Protein AF-A0A367JMB7-F1 (afdb_monomer_lite)

pLDDT: mean 71.64, std 16.87, range [38.5, 93.25]

Radius of gyration: 17.55 Å; chains: 1; bounding box: 50×28×62 Å

Foldseek 3Di:
DDDPPPPPDPDFAPPPPVLVVCQDQVNQCVVCVVPPFRKHWDDPCPQPRGQANIKIDGPDLLDPDAIDTDTDDPDDDPVPVVSVVVVSVSSCCVRPVVNVVVVDDDPDD

Secondary structure (DSSP, 8-state):
-------S---TT--HHHHHHHTSHHHHHHHTTTSSSPEEEE-GGGTTTTS-SEEEEESSTT--SPPEEE---SS--TTTHHHHHHHHHHHHIIIIIHHHHHTS-----

Structure (mmCIF, N/CA/C/O backbone):
data_AF-A0A367JMB7-F1
#
_entry.id   AF-A0A367JMB7-F1
#
loop_
_atom_site.group_PDB
_atom_site.id
_atom_site.type_symbol
_atom_site.label_atom_id
_atom_site.label_alt_id
_atom_site.label_comp_id
_atom_site.label_asym_id
_atom_site.label_entity_id
_atom_site.label_seq_id
_atom_site.pdbx_PDB_ins_code
_atom_site.Cartn_x
_atom_site.Cartn_y
_atom_site.Cartn_z
_atom_site.occupancy
_atom_site.B_iso_or_equiv
_atom_site.auth_seq_id
_atom_site.auth_comp_id
_atom_site.auth_asym_id
_atom_site.auth_atom_id
_atom_site.pdbx_PDB_model_num
ATOM 1 N N . MET A 1 1 ? -20.269 -11.838 34.333 1.00 38.50 1 MET A N 1
ATOM 2 C CA . MET A 1 1 ? -20.334 -10.725 33.369 1.00 38.50 1 MET A CA 1
ATOM 3 C C . MET A 1 1 ? -18.888 -10.406 33.062 1.00 38.50 1 MET A C 1
ATOM 5 O O . MET A 1 1 ? -18.171 -10.078 33.994 1.00 38.50 1 MET A O 1
ATOM 9 N N . VAL A 1 2 ? -18.411 -10.755 31.868 1.00 38.84 2 VAL A N 1
ATOM 10 C CA . VAL A 1 2 ? -17.001 -10.552 31.510 1.00 38.84 2 VAL A CA 1
ATOM 11 C C . VAL A 1 2 ? -16.950 -9.207 30.814 1.00 38.84 2 VAL A C 1
ATOM 13 O O . VAL A 1 2 ? -17.476 -9.072 29.710 1.00 38.84 2 VAL A O 1
ATOM 16 N N . ASP A 1 3 ? -16.415 -8.214 31.511 1.00 43.72 3 ASP A N 1
ATOM 17 C CA . ASP A 1 3 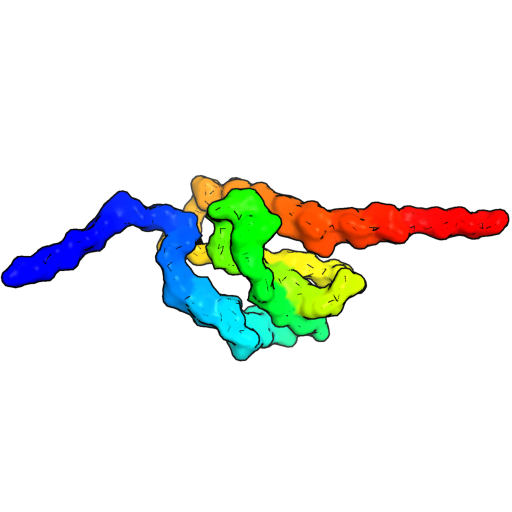? -16.199 -6.886 30.962 1.00 43.72 3 ASP A CA 1
ATOM 18 C C . ASP A 1 3 ? -15.158 -7.001 29.846 1.00 43.72 3 ASP A C 1
ATOM 20 O O . ASP A 1 3 ? -13.997 -7.339 30.084 1.00 43.72 3 ASP A O 1
ATOM 24 N N . TYR A 1 4 ? -15.585 -6.759 28.606 1.00 49.56 4 TYR A N 1
ATOM 25 C CA . TYR A 1 4 ? -14.678 -6.531 27.488 1.00 49.56 4 TYR A CA 1
ATOM 26 C C . TYR A 1 4 ? -14.037 -5.157 27.690 1.00 49.56 4 TYR A C 1
ATOM 28 O O . TYR A 1 4 ? -14.474 -4.160 27.119 1.00 49.56 4 TYR A O 1
ATOM 36 N N . LEU A 1 5 ? -13.018 -5.102 28.547 1.00 45.47 5 LEU A N 1
ATOM 37 C CA . LEU A 1 5 ? -12.084 -3.985 28.609 1.00 45.47 5 LEU A CA 1
ATOM 38 C C . LEU A 1 5 ? -11.382 -3.896 27.248 1.00 45.47 5 LEU A C 1
ATOM 40 O O . LEU A 1 5 ? -10.414 -4.605 26.975 1.00 45.47 5 LEU A O 1
ATOM 44 N N . LEU A 1 6 ? -11.926 -3.052 26.370 1.00 44.84 6 LEU A N 1
ATOM 45 C CA . LEU A 1 6 ? -11.244 -2.572 25.176 1.00 44.84 6 LEU A CA 1
ATOM 46 C C . LEU A 1 6 ? -9.964 -1.874 25.646 1.00 44.84 6 LEU A C 1
ATOM 48 O O . LEU A 1 6 ? -10.011 -0.829 26.286 1.00 44.84 6 LEU A O 1
ATOM 52 N N . SER A 1 7 ? -8.833 -2.524 25.386 1.00 43.91 7 SER A N 1
ATOM 53 C CA . SER A 1 7 ? -7.489 -2.029 25.668 1.00 43.91 7 SER A CA 1
ATOM 54 C C . SER A 1 7 ? -7.312 -0.619 25.095 1.00 43.91 7 SER A C 1
ATOM 56 O O . SER A 1 7 ? -7.398 -0.445 23.881 1.00 43.91 7 SER A O 1
ATOM 58 N N . GLU A 1 8 ? -7.021 0.358 25.959 1.00 51.28 8 GLU A N 1
ATOM 59 C CA . GLU A 1 8 ? -6.767 1.782 25.660 1.00 51.28 8 GLU A CA 1
ATOM 60 C C . GLU A 1 8 ? -5.465 2.032 24.873 1.00 51.28 8 GLU A C 1
ATOM 62 O O . GLU A 1 8 ? -4.665 2.898 25.219 1.00 51.28 8 GLU A O 1
ATOM 67 N N . VAL A 1 9 ? -5.209 1.293 23.795 1.00 46.38 9 VAL A N 1
ATOM 68 C CA . VAL A 1 9 ? -4.116 1.647 22.886 1.00 46.38 9 VAL A CA 1
ATOM 69 C C . VAL A 1 9 ? -4.515 1.336 21.446 1.00 46.38 9 VAL A C 1
ATOM 71 O O . VAL A 1 9 ? -4.149 0.308 20.875 1.00 46.38 9 VAL A O 1
ATOM 74 N N . PHE A 1 10 ? -5.272 2.251 20.842 1.00 45.16 10 PHE A N 1
ATOM 75 C CA . PHE A 1 10 ? -5.358 2.358 19.387 1.00 45.16 10 PHE A CA 1
ATOM 76 C C . PHE A 1 10 ? -4.002 2.867 18.882 1.00 45.16 10 PHE A C 1
ATOM 78 O O . PHE A 1 10 ? -3.765 4.065 18.756 1.00 45.16 10 PHE A O 1
ATOM 85 N N . VAL A 1 11 ? -3.062 1.946 18.669 1.00 49.34 11 VAL A N 1
ATOM 86 C CA . VAL A 1 11 ? -1.843 2.248 17.915 1.00 49.34 11 VAL A CA 1
ATOM 87 C C . VAL A 1 11 ? -2.239 2.259 16.433 1.00 49.34 11 VAL A C 1
ATOM 89 O O . VAL A 1 11 ? -2.781 1.247 15.969 1.00 49.34 11 VAL A O 1
ATOM 92 N N . PRO A 1 12 ? -1.981 3.345 15.678 1.00 50.44 12 PRO A N 1
ATOM 93 C CA . PRO A 1 12 ? -1.984 3.314 14.214 1.00 50.44 12 PRO A CA 1
ATOM 94 C C . PRO A 1 12 ? -1.247 2.057 13.741 1.00 50.44 12 PRO A C 1
ATOM 96 O O . PRO A 1 12 ? -0.099 1.861 14.138 1.00 50.44 12 PRO A O 1
ATOM 99 N N . GLY A 1 13 ? -1.890 1.153 12.996 1.00 56.25 13 GLY A N 1
ATOM 100 C CA . GLY A 1 13 ? -1.252 -0.128 12.667 1.00 56.25 13 GLY A CA 1
ATOM 101 C C . GLY A 1 13 ? -1.954 -1.405 13.127 1.00 56.25 13 GLY A C 1
ATOM 102 O O . GLY A 1 13 ? -1.553 -2.480 12.676 1.00 56.25 13 GLY A O 1
ATOM 103 N N . ASN A 1 14 ? -2.942 -1.350 14.024 1.00 64.81 14 ASN A N 1
ATOM 104 C CA . ASN A 1 14 ? -3.438 -2.566 14.693 1.00 64.81 14 ASN A CA 1
ATOM 105 C C . ASN A 1 14 ? -4.760 -3.133 14.146 1.00 64.81 14 ASN A C 1
ATOM 107 O O . ASN A 1 14 ? -5.193 -4.201 14.582 1.00 64.81 14 ASN A O 1
ATOM 111 N N . ASP A 1 15 ? -5.399 -2.463 13.183 1.00 72.62 15 ASP A N 1
ATOM 112 C CA . ASP A 1 15 ? -6.607 -2.991 12.542 1.00 72.62 15 ASP A CA 1
ATOM 113 C C . ASP A 1 15 ? -6.257 -4.108 11.547 1.00 72.62 15 ASP A C 1
ATOM 115 O O . ASP A 1 15 ? -5.928 -3.882 10.380 1.00 72.62 15 ASP A O 1
ATOM 119 N N . LEU A 1 16 ? -6.336 -5.348 12.026 1.00 79.00 16 LEU A N 1
ATOM 120 C CA . LEU A 1 16 ? -6.060 -6.539 11.226 1.00 79.00 16 LEU A CA 1
ATOM 121 C C . LEU A 1 16 ? -7.154 -6.833 10.192 1.00 79.00 16 LEU A C 1
ATOM 123 O O . LEU A 1 16 ? -6.858 -7.440 9.160 1.00 79.00 16 LEU A O 1
ATOM 127 N N . ILE A 1 17 ? -8.401 -6.421 10.443 1.00 84.44 17 ILE A N 1
ATOM 128 C CA . ILE A 1 17 ? -9.528 -6.712 9.546 1.00 84.44 17 ILE A CA 1
ATOM 129 C C . ILE A 1 17 ? -9.398 -5.862 8.292 1.00 84.44 17 ILE A C 1
ATOM 131 O O . ILE A 1 17 ? -9.400 -6.395 7.181 1.00 84.44 17 ILE A O 1
ATOM 135 N N . SER A 1 18 ? -9.227 -4.553 8.463 1.00 84.31 18 SER A N 1
ATOM 136 C CA . SER A 1 18 ? -9.067 -3.643 7.331 1.00 84.31 18 SER A CA 1
ATOM 137 C C . SER A 1 18 ? -7.823 -3.989 6.517 1.00 84.31 18 SER A C 1
ATOM 139 O O . SER A 1 18 ? -7.888 -4.006 5.290 1.00 84.31 18 SER A O 1
ATOM 141 N N . LYS A 1 19 ? -6.720 -4.391 7.165 1.00 83.81 19 LYS A N 1
ATOM 142 C CA . LYS A 1 19 ? -5.532 -4.904 6.460 1.00 83.81 19 LYS A CA 1
ATOM 143 C C . LYS A 1 19 ? -5.839 -6.134 5.621 1.00 83.81 19 LYS A C 1
ATOM 145 O O . LYS A 1 19 ? -5.476 -6.162 4.449 1.00 83.81 19 LYS A O 1
ATOM 150 N N . ALA A 1 20 ? -6.534 -7.123 6.182 1.00 85.94 20 ALA A N 1
ATOM 151 C CA . ALA A 1 20 ? -6.899 -8.329 5.446 1.00 85.94 20 ALA A CA 1
ATOM 152 C C . ALA A 1 20 ? -7.738 -7.994 4.202 1.00 85.94 20 ALA A C 1
ATOM 154 O O . ALA A 1 20 ? -7.423 -8.458 3.105 1.00 85.94 20 ALA A O 1
ATOM 155 N N . VAL A 1 21 ? -8.742 -7.123 4.351 1.00 90.75 21 VAL A N 1
ATOM 156 C CA . VAL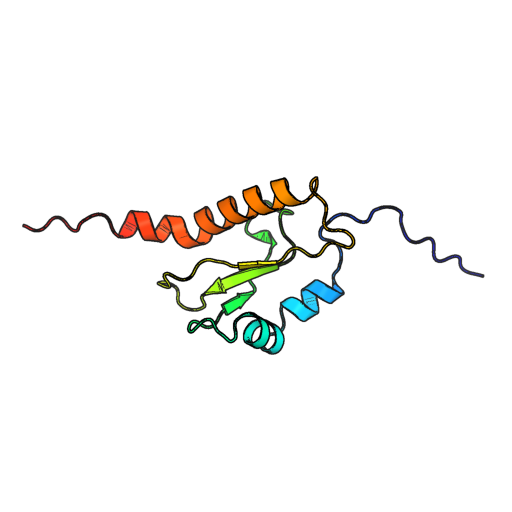 A 1 21 ? -9.585 -6.650 3.239 1.00 90.75 21 VAL A CA 1
ATOM 157 C C . VAL A 1 21 ? -8.754 -5.918 2.185 1.00 90.75 21 VAL A C 1
ATOM 159 O O . VAL A 1 21 ? -8.879 -6.199 0.996 1.00 90.75 21 VAL A O 1
ATOM 162 N N . LEU A 1 22 ? -7.872 -5.013 2.602 1.00 91.12 22 LEU A N 1
ATOM 163 C CA . LEU A 1 22 ? -7.037 -4.216 1.701 1.00 91.12 22 LEU A CA 1
ATOM 164 C C . LEU A 1 22 ? -5.927 -5.028 1.020 1.00 91.12 22 LEU A C 1
ATOM 166 O O . LEU A 1 22 ? -5.343 -4.551 0.051 1.00 91.12 22 LEU A O 1
ATOM 170 N N . THR A 1 23 ? -5.633 -6.245 1.473 1.00 90.38 23 THR A N 1
ATOM 171 C CA . THR A 1 23 ? -4.718 -7.164 0.774 1.00 90.38 23 THR A CA 1
ATOM 172 C C . THR A 1 23 ? -5.417 -8.099 -0.218 1.00 90.38 23 THR A C 1
ATOM 174 O O . THR A 1 23 ? -4.738 -8.835 -0.931 1.00 90.38 23 THR A O 1
ATOM 177 N N . ASP A 1 24 ? -6.751 -8.073 -0.301 1.00 91.25 24 ASP A N 1
ATOM 178 C CA . ASP A 1 24 ? -7.517 -8.868 -1.266 1.00 91.25 24 ASP A CA 1
ATOM 179 C C . ASP A 1 24 ? -7.391 -8.286 -2.683 1.00 91.25 24 ASP A C 1
ATOM 181 O O . ASP A 1 24 ? -7.707 -7.118 -2.922 1.00 91.25 24 ASP A O 1
ATOM 185 N N . ASP A 1 25 ? -6.994 -9.115 -3.651 1.00 90.88 25 ASP A N 1
ATOM 186 C CA . ASP A 1 25 ? -6.797 -8.704 -5.048 1.00 90.88 25 ASP A CA 1
ATOM 187 C C . ASP A 1 25 ? -8.032 -8.029 -5.668 1.00 90.88 25 ASP A C 1
ATOM 189 O O . ASP A 1 25 ? -7.898 -7.131 -6.500 1.00 90.88 25 ASP A O 1
ATOM 193 N N . ARG A 1 26 ? -9.251 -8.419 -5.276 1.00 92.25 26 ARG A N 1
ATOM 194 C CA . ARG A 1 26 ? -10.488 -7.802 -5.786 1.00 92.25 26 ARG A CA 1
ATOM 195 C C . ARG A 1 26 ? -10.611 -6.366 -5.297 1.00 92.25 26 ARG A C 1
ATO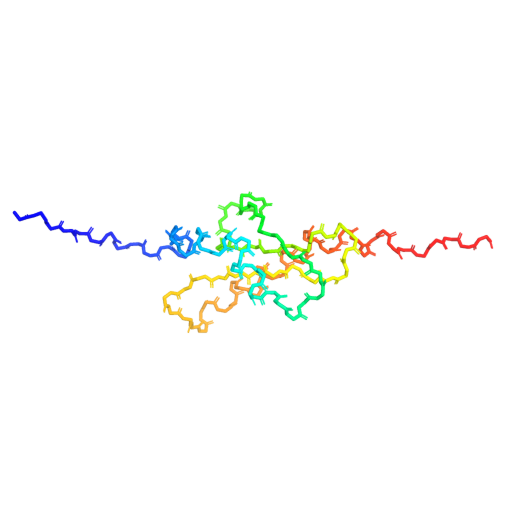M 197 O O . ARG A 1 26 ? -10.999 -5.497 -6.072 1.00 92.25 26 ARG A O 1
ATOM 204 N N . ILE A 1 27 ? -10.264 -6.121 -4.036 1.00 93.25 27 ILE A N 1
ATOM 205 C CA . ILE A 1 27 ? -10.274 -4.786 -3.435 1.00 93.25 27 ILE A CA 1
ATOM 206 C C . ILE A 1 27 ? -9.163 -3.931 -4.040 1.00 93.25 27 ILE A C 1
ATOM 208 O O . ILE A 1 27 ? -9.433 -2.807 -4.460 1.00 93.25 27 ILE A O 1
ATOM 212 N N . ILE A 1 28 ? -7.959 -4.485 -4.201 1.00 91.94 28 ILE A N 1
ATOM 213 C CA . ILE A 1 28 ? -6.842 -3.806 -4.872 1.00 91.94 28 ILE A CA 1
ATOM 214 C C . ILE A 1 28 ? -7.247 -3.384 -6.288 1.00 91.94 28 ILE A C 1
ATOM 216 O O . ILE A 1 28 ? -7.058 -2.228 -6.661 1.00 91.94 28 ILE A O 1
ATOM 220 N N . ASN A 1 29 ? -7.865 -4.282 -7.060 1.00 89.88 29 ASN A N 1
ATOM 221 C CA . ASN A 1 29 ? -8.331 -3.985 -8.415 1.00 89.88 29 ASN A CA 1
ATOM 222 C C . ASN A 1 29 ? -9.447 -2.932 -8.444 1.00 89.88 29 ASN A C 1
ATOM 224 O O . ASN A 1 29 ? -9.541 -2.186 -9.413 1.00 89.88 29 ASN A O 1
ATOM 228 N N . ILE A 1 30 ? -10.294 -2.856 -7.412 1.00 91.19 30 ILE A N 1
ATOM 229 C CA . ILE A 1 30 ? -11.311 -1.800 -7.291 1.00 91.19 30 ILE A CA 1
ATOM 230 C C . ILE A 1 30 ? -10.644 -0.450 -7.011 1.00 91.19 30 ILE A C 1
ATOM 232 O O . ILE A 1 30 ? -10.939 0.522 -7.705 1.00 91.19 30 ILE A O 1
ATOM 236 N N . ILE A 1 31 ? -9.729 -0.394 -6.038 1.00 89.88 31 ILE A N 1
ATOM 237 C CA . ILE A 1 31 ? -9.000 0.828 -5.662 1.00 89.88 31 ILE A CA 1
ATOM 238 C C . ILE A 1 31 ? -8.162 1.335 -6.841 1.00 89.88 31 ILE A C 1
ATOM 240 O O . ILE A 1 31 ? -8.175 2.520 -7.164 1.00 89.88 31 ILE A O 1
ATOM 244 N N . CYS A 1 32 ? -7.482 0.423 -7.532 1.00 89.12 32 CYS A N 1
ATOM 245 C CA . CYS A 1 32 ? -6.566 0.733 -8.625 1.00 89.12 32 CYS A CA 1
ATOM 246 C C . CYS A 1 32 ? -7.236 0.659 -10.002 1.00 89.12 32 CYS A C 1
ATOM 248 O O . CYS A 1 32 ? -6.538 0.663 -11.006 1.00 89.12 32 CYS A O 1
ATOM 250 N N . LYS A 1 33 ? -8.572 0.601 -10.086 1.00 85.56 33 LYS A N 1
ATOM 251 C CA . LYS A 1 33 ? -9.302 0.314 -11.336 1.00 85.56 33 LYS A CA 1
ATOM 252 C C . LYS A 1 33 ? -8.943 1.242 -12.500 1.00 85.56 33 LYS A C 1
ATOM 254 O O . LYS A 1 33 ? -8.974 0.826 -13.654 1.00 85.56 33 LYS A O 1
ATOM 259 N N . ASN A 1 34 ? -8.658 2.507 -12.198 1.00 82.00 34 ASN A N 1
ATOM 260 C CA . ASN A 1 34 ? -8.316 3.517 -13.202 1.00 82.00 34 ASN A CA 1
ATOM 261 C C . ASN A 1 34 ? -6.814 3.567 -13.518 1.00 82.00 34 ASN A C 1
ATOM 263 O O . ASN A 1 34 ? -6.400 4.295 -14.418 1.00 82.00 34 ASN A O 1
ATOM 267 N N . LEU A 1 35 ? -6.001 2.820 -12.776 1.00 78.06 35 LEU A N 1
ATOM 268 C CA . LEU A 1 35 ? -4.572 2.697 -13.006 1.00 78.06 35 LEU A CA 1
ATOM 269 C C . LEU A 1 35 ? -4.371 1.519 -13.962 1.00 78.06 35 LEU A C 1
ATOM 271 O O . LEU A 1 35 ? -4.858 0.419 -13.722 1.00 78.06 35 LEU A O 1
ATOM 275 N N . GLN A 1 36 ? -3.710 1.765 -15.093 1.00 66.81 36 GLN A N 1
ATOM 276 C CA . GLN A 1 36 ? -3.569 0.759 -16.155 1.00 66.81 36 GLN A CA 1
ATOM 277 C C . GLN A 1 36 ? -2.618 -0.383 -15.770 1.00 66.81 36 GLN A C 1
ATOM 279 O O . GLN A 1 36 ? -2.640 -1.438 -16.401 1.00 66.81 36 GLN A O 1
ATOM 284 N N . ASP A 1 37 ? -1.783 -0.173 -14.751 1.00 65.25 37 ASP A N 1
ATOM 285 C CA . ASP A 1 37 ? -0.914 -1.203 -14.201 1.00 65.25 37 ASP A CA 1
ATOM 286 C C . ASP A 1 37 ? -1.598 -1.901 -13.024 1.00 65.25 37 ASP A C 1
ATOM 288 O O . ASP A 1 37 ? -2.228 -1.273 -12.171 1.00 65.25 37 ASP A O 1
ATOM 292 N N . HIS A 1 38 ? -1.465 -3.222 -12.975 1.00 82.38 38 HIS A N 1
ATOM 293 C CA . HIS A 1 38 ? -2.010 -3.994 -11.872 1.00 82.38 38 HIS A CA 1
ATOM 294 C C . HIS A 1 38 ? -1.135 -3.763 -10.648 1.00 82.38 38 HIS A C 1
ATOM 296 O O . HIS A 1 38 ? 0.085 -3.855 -10.727 1.00 82.38 38 HIS A O 1
ATOM 302 N N . TYR A 1 39 ? -1.751 -3.530 -9.498 1.00 90.94 39 TYR A N 1
ATOM 303 C CA . TYR A 1 39 ? -1.039 -3.375 -8.236 1.00 90.94 39 TYR A CA 1
ATOM 304 C C . TYR A 1 39 ? -1.061 -4.670 -7.426 1.00 90.94 39 TYR A C 1
ATOM 306 O O . TYR A 1 39 ? -1.914 -5.536 -7.620 1.00 90.94 39 TYR A O 1
ATOM 314 N N . MET A 1 40 ? -0.100 -4.817 -6.520 1.00 90.06 40 MET A N 1
ATOM 315 C CA . MET A 1 40 ? -0.096 -5.864 -5.500 1.00 90.06 40 MET A CA 1
ATOM 316 C C . MET A 1 40 ? 0.257 -5.278 -4.139 1.00 90.06 40 MET A C 1
ATOM 318 O O . MET A 1 40 ? 1.103 -4.382 -4.047 1.00 90.06 40 MET A O 1
ATOM 322 N N . ALA A 1 41 ? -0.341 -5.825 -3.083 1.00 89.38 41 ALA A N 1
ATOM 323 C CA . ALA A 1 41 ? 0.074 -5.527 -1.724 1.00 89.38 41 ALA A CA 1
ATOM 324 C C . ALA A 1 41 ? 1.466 -6.103 -1.441 1.00 89.38 41 ALA A C 1
ATOM 326 O O . ALA A 1 41 ? 1.809 -7.203 -1.881 1.00 89.38 41 ALA A O 1
ATOM 327 N N . VAL A 1 42 ? 2.277 -5.350 -0.703 1.00 85.19 42 VAL A N 1
ATOM 328 C CA . VAL A 1 42 ? 3.597 -5.790 -0.243 1.00 85.19 42 VAL A CA 1
ATOM 329 C C . VAL A 1 42 ? 3.624 -5.958 1.272 1.00 85.19 42 VAL A C 1
ATOM 331 O O . VAL A 1 42 ? 3.033 -5.148 1.986 1.00 85.19 42 VAL A O 1
ATOM 334 N N . PRO A 1 43 ? 4.351 -6.971 1.785 1.00 72.69 43 PRO A N 1
ATOM 335 C CA . PRO A 1 43 ? 4.534 -7.146 3.217 1.00 72.69 43 PRO A CA 1
ATOM 336 C C . PRO A 1 43 ? 5.142 -5.901 3.874 1.00 72.69 43 PRO A C 1
ATOM 338 O O . PRO A 1 43 ? 6.200 -5.395 3.472 1.00 72.69 43 PRO A O 1
ATOM 341 N N . ASN A 1 44 ? 4.466 -5.441 4.923 1.00 63.50 44 ASN A N 1
ATOM 342 C CA . ASN A 1 44 ? 4.758 -4.211 5.654 1.00 63.50 44 ASN A CA 1
ATOM 343 C C . ASN A 1 44 ? 6.081 -4.257 6.453 1.00 63.50 44 ASN A C 1
ATOM 345 O O . ASN A 1 44 ? 6.673 -3.234 6.780 1.00 63.50 44 ASN A O 1
ATOM 349 N N . GLU A 1 45 ? 6.627 -5.453 6.691 1.00 57.38 45 GLU A N 1
ATOM 350 C CA . GLU A 1 45 ? 7.895 -5.661 7.414 1.00 57.38 45 GLU A CA 1
ATOM 351 C C . GLU A 1 45 ? 9.113 -5.027 6.723 1.00 57.38 45 GLU A C 1
ATOM 353 O O . GLU A 1 45 ? 10.186 -4.880 7.309 1.00 57.38 45 GLU A O 1
ATOM 358 N N . SER A 1 46 ? 8.959 -4.646 5.459 1.00 50.78 46 SER A N 1
ATOM 359 C CA . SER A 1 46 ? 10.070 -4.316 4.581 1.00 50.78 46 SER A CA 1
ATOM 360 C C . SER A 1 46 ? 10.498 -2.836 4.625 1.00 50.78 46 SER A C 1
ATOM 362 O O . SER A 1 46 ? 11.478 -2.475 3.972 1.00 50.78 46 SER A O 1
ATOM 364 N N . LEU A 1 47 ? 9.799 -1.963 5.356 1.00 52.72 47 LEU A N 1
ATOM 365 C CA . LEU A 1 47 ? 10.129 -0.538 5.532 1.00 52.72 47 LEU A CA 1
ATOM 366 C C . LEU A 1 47 ? 10.097 -0.196 7.029 1.00 52.72 47 LEU A C 1
ATOM 368 O O . LEU A 1 47 ? 9.073 0.208 7.564 1.00 52.72 47 LEU A O 1
ATOM 372 N N . ASN A 1 48 ? 11.222 -0.402 7.720 1.00 52.75 48 ASN A N 1
ATOM 373 C CA . ASN A 1 48 ? 11.424 0.019 9.114 1.00 52.75 48 ASN A CA 1
ATOM 374 C C . ASN A 1 48 ? 10.247 -0.292 10.067 1.00 52.75 48 ASN A C 1
ATOM 376 O O . ASN A 1 48 ? 9.792 0.567 10.815 1.00 52.75 48 ASN A O 1
ATOM 380 N N . LYS A 1 49 ? 9.795 -1.553 10.052 1.00 46.72 49 LYS A N 1
ATOM 381 C CA . LYS A 1 49 ? 9.058 -2.257 11.120 1.00 46.72 49 LYS A CA 1
ATOM 382 C C . LYS A 1 49 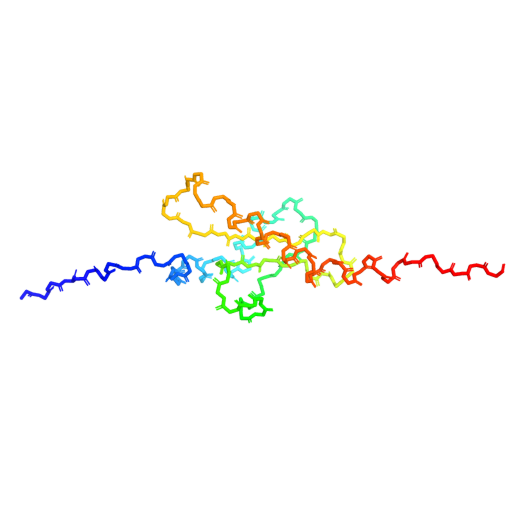? 7.764 -1.665 11.705 1.00 46.72 49 LYS A C 1
ATOM 384 O O . LYS A 1 49 ? 7.243 -2.305 12.609 1.00 46.72 49 LYS A O 1
ATOM 389 N N . SER A 1 50 ? 7.207 -0.542 11.253 1.00 52.91 50 SER A N 1
ATOM 390 C CA . SER A 1 50 ? 5.914 -0.083 11.808 1.00 52.91 50 SER A CA 1
ATOM 391 C C . SER A 1 50 ? 5.225 1.067 11.069 1.00 52.91 50 SER A C 1
ATOM 393 O O . SER A 1 50 ? 4.257 1.607 11.593 1.00 52.91 50 SER A O 1
ATOM 395 N N . ALA A 1 51 ? 5.739 1.535 9.931 1.00 58.78 51 ALA A N 1
ATOM 396 C CA . ALA A 1 51 ? 5.369 2.875 9.484 1.00 58.78 51 ALA A CA 1
ATOM 397 C C . ALA A 1 51 ? 3.993 2.972 8.806 1.00 58.78 51 ALA A C 1
ATOM 399 O O . ALA A 1 51 ? 3.405 4.036 8.895 1.00 58.78 51 ALA A O 1
ATOM 400 N N . PHE A 1 52 ? 3.484 1.909 8.169 1.00 71.00 52 PHE A N 1
ATOM 401 C CA . PHE A 1 52 ? 2.254 1.999 7.368 1.00 71.00 52 PHE A CA 1
ATOM 402 C C . PHE A 1 52 ? 1.248 0.907 7.691 1.00 71.00 52 PHE A C 1
ATOM 404 O O . PHE A 1 52 ? 1.618 -0.125 8.247 1.00 71.00 52 PHE A O 1
ATOM 411 N N . ASP A 1 53 ? -0.005 1.064 7.279 1.00 78.19 53 ASP A N 1
ATOM 412 C CA . ASP A 1 53 ? -0.964 -0.038 7.317 1.00 78.19 53 ASP A CA 1
ATOM 413 C C . ASP A 1 53 ? -0.824 -0.990 6.130 1.00 78.19 53 ASP A C 1
ATOM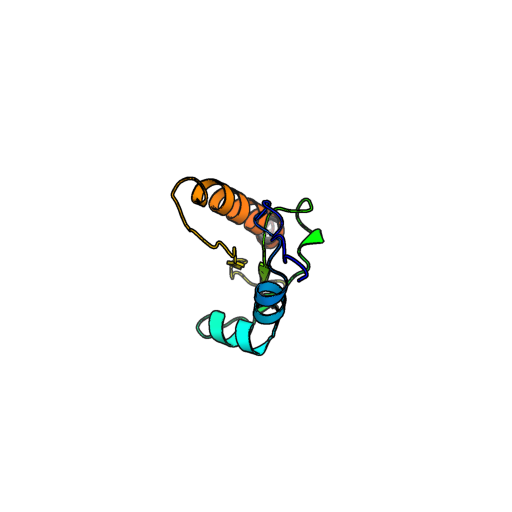 415 O O . ASP A 1 53 ? -0.627 -2.196 6.334 1.00 78.19 53 ASP A O 1
ATOM 419 N N . VAL A 1 54 ? -0.901 -0.461 4.905 1.00 85.69 54 VAL A N 1
ATOM 420 C CA . VAL A 1 54 ? -0.796 -1.232 3.661 1.00 85.69 54 VAL A CA 1
ATOM 421 C C . VAL A 1 54 ? -0.051 -0.425 2.599 1.00 85.69 54 VAL A C 1
ATOM 423 O O . VAL A 1 54 ? -0.280 0.767 2.417 1.00 85.69 54 VAL A O 1
ATOM 426 N N . VAL A 1 55 ? 0.826 -1.090 1.847 1.00 87.69 55 VAL A N 1
ATOM 427 C CA . VAL A 1 55 ? 1.497 -0.494 0.686 1.00 87.69 55 VAL A CA 1
ATOM 428 C C . VAL A 1 55 ? 1.209 -1.341 -0.540 1.00 87.69 55 VAL A C 1
ATOM 430 O O . VAL A 1 55 ? 1.385 -2.563 -0.520 1.00 87.69 55 VAL A O 1
ATOM 433 N N . TYR A 1 56 ? 0.801 -0.687 -1.619 1.00 90.00 56 TYR A N 1
ATOM 434 C CA . TYR A 1 56 ? 0.714 -1.286 -2.937 1.00 90.00 56 TYR A CA 1
ATOM 435 C C . TYR A 1 56 ? 1.892 -0.850 -3.790 1.00 90.00 56 TYR A C 1
ATOM 437 O O . TYR A 1 56 ? 2.280 0.319 -3.810 1.00 90.00 56 TYR A O 1
ATOM 445 N N . ARG A 1 57 ? 2.427 -1.796 -4.554 1.00 87.12 57 ARG A N 1
ATOM 446 C CA . ARG A 1 57 ? 3.379 -1.508 -5.624 1.00 87.12 57 ARG A CA 1
ATOM 447 C C . ARG A 1 57 ? 2.821 -1.972 -6.966 1.00 87.12 57 ARG A C 1
ATOM 449 O O . ARG A 1 57 ? 2.071 -2.956 -6.983 1.00 87.12 57 ARG A O 1
ATOM 456 N N . PRO A 1 58 ? 3.224 -1.338 -8.074 1.00 87.56 58 PRO A N 1
ATOM 457 C CA . PRO A 1 58 ? 2.946 -1.877 -9.395 1.00 87.56 58 PRO A CA 1
ATOM 458 C C . PRO A 1 58 ? 3.495 -3.304 -9.531 1.00 87.56 58 PRO A C 1
ATOM 460 O O . PRO A 1 58 ? 4.564 -3.634 -8.998 1.00 87.56 58 PRO A O 1
ATOM 463 N N . LYS A 1 59 ? 2.756 -4.176 -10.223 1.00 84.00 59 LYS A N 1
ATOM 464 C CA . LYS A 1 59 ? 3.183 -5.556 -10.490 1.00 84.00 59 LYS A CA 1
ATOM 465 C C . LYS A 1 59 ? 4.341 -5.584 -11.478 1.00 84.00 59 LYS A C 1
ATOM 467 O O . LYS A 1 59 ? 5.217 -6.442 -11.356 1.00 84.00 59 LYS A O 1
ATOM 472 N N . MET A 1 60 ? 4.363 -4.652 -12.428 1.00 80.31 60 MET A N 1
ATOM 473 C CA . MET A 1 60 ? 5.465 -4.528 -13.370 1.00 80.31 60 MET A CA 1
ATOM 474 C C . MET A 1 60 ? 6.691 -3.928 -12.679 1.00 80.31 60 MET A C 1
ATOM 476 O O . MET A 1 60 ? 6.653 -2.834 -12.127 1.00 80.31 60 MET A O 1
ATOM 480 N N . ALA A 1 61 ? 7.807 -4.656 -12.730 1.00 65.31 61 ALA A N 1
ATOM 481 C CA . ALA A 1 61 ? 9.043 -4.244 -12.072 1.00 65.31 61 ALA A CA 1
ATOM 482 C C . ALA A 1 61 ? 9.644 -2.952 -12.653 1.00 65.31 61 ALA A C 1
ATOM 484 O O . ALA A 1 61 ? 10.384 -2.295 -11.947 1.00 65.31 61 ALA A O 1
ATOM 485 N N . LEU A 1 62 ? 9.334 -2.589 -13.902 1.00 65.44 62 LEU A N 1
ATOM 486 C CA . LEU A 1 62 ? 9.817 -1.373 -14.580 1.00 65.44 62 LEU A CA 1
ATOM 487 C C . LEU A 1 62 ? 8.704 -0.331 -14.759 1.00 65.44 62 LEU A C 1
ATOM 489 O O . LEU A 1 62 ? 8.692 0.423 -15.725 1.00 65.44 62 LEU A O 1
ATOM 493 N N . SER A 1 63 ? 7.721 -0.351 -13.868 1.00 70.75 63 SER A N 1
ATOM 494 C CA . SER A 1 63 ? 6.596 0.567 -13.926 1.00 70.75 63 SER A CA 1
ATOM 495 C C . SER A 1 63 ? 7.005 1.978 -13.508 1.00 70.75 63 SER A C 1
ATOM 497 O O . SER A 1 63 ? 7.650 2.157 -12.477 1.00 70.75 63 SER A O 1
ATOM 499 N N . GLU A 1 64 ? 6.585 2.983 -14.277 1.00 74.38 64 GLU A N 1
ATOM 500 C CA . GLU A 1 64 ? 6.687 4.397 -13.883 1.00 74.38 64 GLU A CA 1
ATOM 501 C C . GLU A 1 64 ? 5.607 4.794 -12.863 1.00 74.38 64 GLU A C 1
ATOM 503 O O . GLU A 1 64 ? 5.631 5.899 -12.318 1.00 74.38 64 GLU A O 1
ATOM 508 N N . TYR A 1 65 ? 4.645 3.905 -12.594 1.00 83.12 65 TYR A N 1
ATOM 509 C CA . TYR A 1 65 ? 3.558 4.192 -11.675 1.00 83.12 65 TYR A CA 1
ATOM 510 C C . TYR A 1 65 ? 4.058 4.231 -10.220 1.00 83.12 65 TYR A C 1
ATOM 512 O O . TYR A 1 65 ? 4.805 3.347 -9.792 1.00 83.12 65 TYR A O 1
ATOM 520 N N . PRO A 1 66 ? 3.642 5.228 -9.418 1.00 84.62 66 PRO A N 1
ATOM 521 C CA . PRO A 1 66 ? 4.107 5.357 -8.045 1.00 84.62 66 PRO A CA 1
ATOM 522 C C . PRO A 1 66 ? 3.538 4.243 -7.150 1.00 84.62 66 PRO A C 1
ATOM 524 O O . PRO A 1 66 ? 2.451 3.714 -7.424 1.00 84.62 66 PRO A O 1
ATOM 527 N N . PRO A 1 67 ? 4.229 3.892 -6.048 1.00 87.00 67 PRO A N 1
ATOM 528 C CA . PRO A 1 67 ? 3.630 3.096 -4.987 1.00 87.00 67 PRO A CA 1
ATOM 529 C C . PRO A 1 67 ? 2.458 3.857 -4.356 1.00 87.00 67 PRO A C 1
ATOM 531 O O . PRO A 1 67 ? 2.453 5.087 -4.311 1.00 87.00 67 PRO A O 1
ATOM 534 N N . ILE A 1 68 ? 1.485 3.117 -3.834 1.00 88.81 68 ILE A N 1
ATOM 535 C CA . ILE A 1 68 ? 0.329 3.673 -3.126 1.00 88.81 68 ILE A CA 1
ATOM 536 C C . ILE A 1 68 ? 0.448 3.262 -1.667 1.00 88.81 68 ILE A C 1
ATOM 538 O O . ILE A 1 68 ? 0.614 2.079 -1.372 1.00 88.81 68 ILE A O 1
ATOM 542 N N . ILE A 1 69 ? 0.364 4.228 -0.760 1.00 87.75 69 ILE A N 1
ATOM 543 C CA . ILE A 1 69 ? 0.274 3.968 0.676 1.00 87.75 69 ILE A CA 1
ATOM 544 C C . ILE A 1 69 ? -1.178 4.137 1.089 1.00 87.75 69 ILE A C 1
ATOM 546 O O . ILE A 1 69 ? -1.831 5.102 0.693 1.00 87.75 69 ILE A O 1
ATOM 550 N N . ILE A 1 70 ? -1.671 3.188 1.873 1.00 87.19 70 ILE A N 1
ATOM 551 C CA . ILE A 1 70 ? -2.977 3.262 2.507 1.00 87.19 70 ILE A CA 1
ATOM 552 C C . ILE A 1 70 ? -2.749 3.186 4.006 1.00 87.19 70 ILE A C 1
ATOM 554 O O . ILE A 1 70 ? -2.249 2.182 4.512 1.00 87.19 70 ILE A O 1
ATOM 558 N N . GLU A 1 71 ? -3.152 4.254 4.681 1.00 84.38 71 GLU A N 1
ATOM 559 C CA . GLU A 1 71 ? -3.213 4.341 6.131 1.00 84.38 71 GLU A CA 1
ATOM 560 C C . GLU A 1 71 ? -4.665 4.303 6.593 1.00 84.38 71 GLU A C 1
ATOM 562 O O . GLU A 1 71 ? -5.535 4.951 6.006 1.00 84.38 71 GLU A O 1
ATOM 567 N N . ILE A 1 72 ? -4.924 3.551 7.655 1.00 82.25 72 ILE A N 1
ATOM 568 C CA . ILE A 1 72 ? -6.244 3.357 8.241 1.00 82.25 72 ILE A CA 1
ATOM 569 C C . ILE A 1 72 ? -6.245 4.072 9.582 1.00 82.25 72 ILE A C 1
ATOM 571 O O . ILE A 1 72 ? -5.568 3.665 10.523 1.00 82.25 72 ILE A O 1
ATOM 575 N N . GLN A 1 73 ? -7.033 5.134 9.687 1.00 78.06 73 GLN A N 1
ATOM 576 C CA . GLN A 1 73 ? -7.224 5.855 10.938 1.00 78.06 73 GLN A CA 1
ATOM 577 C C . GLN A 1 73 ? -8.700 5.958 11.268 1.00 78.06 73 GLN A C 1
ATOM 579 O O . GLN A 1 73 ? -9.529 6.151 10.381 1.00 78.06 73 GLN A O 1
ATOM 584 N N . GLU A 1 74 ? -9.012 5.880 12.559 1.00 77.06 74 GLU A N 1
ATOM 585 C CA . GLU A 1 74 ? -10.349 6.199 13.057 1.00 77.06 74 GLU A CA 1
ATOM 586 C C . GLU A 1 74 ? -10.658 7.689 12.852 1.00 77.06 74 GLU A C 1
ATOM 588 O O . GLU A 1 74 ? -11.748 8.041 12.409 1.00 77.06 74 GLU A O 1
ATOM 593 N N . ASN A 1 75 ? -9.670 8.555 13.105 1.00 79.88 75 ASN A N 1
ATOM 594 C CA . ASN A 1 75 ? -9.772 9.998 12.924 1.00 79.88 75 ASN A CA 1
ATOM 595 C C . ASN A 1 75 ? -8.592 10.517 12.100 1.00 79.88 75 ASN A C 1
ATOM 597 O O . ASN A 1 75 ? -7.440 10.407 12.515 1.00 79.88 75 ASN A O 1
ATOM 601 N N . VAL A 1 76 ? -8.885 11.121 10.947 1.00 79.12 76 VAL A N 1
ATOM 602 C CA . VAL A 1 76 ? -7.887 11.827 10.135 1.00 79.12 76 VAL A CA 1
ATOM 603 C C . VAL A 1 76 ? -7.865 13.286 10.578 1.00 79.12 76 VAL A C 1
ATOM 605 O O . VAL A 1 76 ? -8.858 13.997 10.424 1.00 79.12 76 VAL A O 1
ATOM 608 N N . ASN A 1 77 ? -6.749 13.722 11.156 1.00 81.75 77 ASN A N 1
ATOM 609 C CA . ASN A 1 77 ? -6.545 15.088 11.631 1.00 81.75 77 ASN A CA 1
ATOM 610 C C . ASN A 1 77 ? -5.180 15.634 11.179 1.00 81.75 77 ASN A C 1
ATOM 612 O O . ASN A 1 77 ? -4.339 14.899 10.655 1.00 81.75 77 ASN A O 1
ATOM 616 N N . ASP A 1 78 ? -4.959 16.928 11.400 1.00 84.00 78 ASP A N 1
ATOM 617 C CA . ASP A 1 78 ? -3.739 17.620 10.970 1.00 84.00 78 ASP A CA 1
ATOM 618 C C . ASP A 1 78 ? -2.466 17.077 11.641 1.00 84.00 78 ASP A C 1
ATOM 620 O O . ASP A 1 78 ? -1.377 17.203 11.091 1.00 84.00 78 ASP A O 1
ATOM 624 N N . GLU A 1 79 ? -2.582 16.434 12.805 1.00 77.44 79 GLU A N 1
ATOM 625 C CA . GLU A 1 79 ? -1.451 15.793 13.490 1.00 77.44 79 GLU A CA 1
ATOM 626 C C . GLU A 1 79 ? -1.044 14.473 12.820 1.00 77.44 79 GLU A C 1
ATOM 628 O O . GLU A 1 79 ? 0.114 14.057 12.908 1.00 77.44 79 GLU A O 1
ATOM 633 N N . TYR A 1 80 ? -1.980 13.827 12.120 1.00 74.50 80 TYR A N 1
ATOM 634 C CA . TYR A 1 80 ? -1.760 12.555 11.443 1.00 74.50 80 TYR A CA 1
ATOM 635 C C . TYR A 1 80 ? -1.150 12.706 10.044 1.00 74.50 80 TYR A C 1
ATOM 637 O O . TYR A 1 80 ? -0.429 11.823 9.583 1.00 74.50 80 TYR A O 1
ATOM 645 N N . MET A 1 81 ? -1.391 13.829 9.367 1.00 81.38 81 MET A N 1
ATOM 646 C CA . MET A 1 81 ? -0.926 14.048 7.991 1.00 81.38 81 MET A CA 1
ATOM 647 C C . MET A 1 81 ? 0.613 14.075 7.835 1.00 81.38 81 MET A C 1
ATOM 649 O O . MET A 1 81 ? 1.113 13.430 6.910 1.00 81.38 81 MET A O 1
ATOM 653 N N . PRO A 1 82 ? 1.406 14.721 8.719 1.00 83.06 82 PRO A N 1
ATOM 654 C CA . PRO A 1 82 ? 2.862 14.779 8.558 1.00 83.06 82 PRO A CA 1
ATOM 655 C C . PRO A 1 82 ? 3.564 13.403 8.575 1.00 83.06 82 PRO A C 1
ATOM 657 O O . PRO A 1 82 ? 4.466 13.183 7.758 1.00 83.06 82 PRO A O 1
ATOM 660 N N . PRO A 1 83 ? 3.178 12.436 9.437 1.00 77.25 83 PRO A N 1
ATOM 661 C CA . PRO A 1 83 ? 3.608 11.046 9.292 1.00 77.25 83 PRO A CA 1
ATOM 662 C C . PRO A 1 83 ? 3.353 10.465 7.892 1.00 77.25 83 PRO A C 1
ATOM 664 O O . PRO A 1 83 ? 4.293 9.951 7.286 1.00 77.25 83 PRO A O 1
ATOM 667 N N . VAL A 1 84 ? 2.142 10.614 7.340 1.00 79.25 84 VAL A N 1
ATOM 668 C CA . VAL A 1 84 ? 1.759 10.083 6.011 1.00 79.25 84 VAL A CA 1
ATOM 669 C C . VAL A 1 84 ? 2.614 10.657 4.878 1.00 79.25 84 VAL A C 1
ATOM 671 O O . VAL A 1 84 ? 3.004 9.946 3.945 1.00 79.25 84 VAL A O 1
ATOM 674 N N . GLU A 1 85 ? 2.967 11.938 4.948 1.00 82.88 85 GLU A N 1
ATOM 675 C CA . GLU A 1 85 ? 3.855 12.571 3.965 1.00 82.88 85 GLU A CA 1
ATOM 676 C C . GLU A 1 85 ? 5.266 11.971 4.005 1.00 82.88 85 GLU A C 1
ATOM 678 O O . GLU A 1 85 ? 5.846 11.590 2.976 1.00 82.88 85 GLU A O 1
ATOM 683 N N . ARG A 1 86 ? 5.814 11.814 5.215 1.00 82.56 86 ARG A N 1
ATOM 684 C CA . ARG A 1 86 ? 7.114 11.164 5.419 1.00 82.56 86 ARG A CA 1
ATOM 685 C C . ARG A 1 86 ? 7.091 9.733 4.890 1.00 82.56 86 ARG A C 1
ATOM 687 O O . ARG A 1 86 ? 8.051 9.277 4.270 1.00 82.56 86 ARG A O 1
ATOM 694 N N . TYR A 1 87 ? 5.995 9.031 5.127 1.00 80.06 87 TYR A N 1
ATOM 695 C CA . TYR A 1 87 ? 5.778 7.668 4.675 1.00 80.06 87 TYR A CA 1
ATOM 696 C C . TYR A 1 87 ? 5.782 7.551 3.158 1.00 80.06 87 TYR A C 1
ATOM 698 O O . TYR A 1 87 ? 6.501 6.715 2.603 1.00 80.06 87 TYR A O 1
ATOM 706 N N . SER A 1 88 ? 5.077 8.463 2.494 1.00 81.38 88 SER A N 1
ATOM 707 C CA . SER A 1 88 ? 5.031 8.569 1.034 1.00 81.38 88 SER A CA 1
ATOM 708 C C . SER A 1 88 ? 6.428 8.736 0.441 1.00 81.38 88 SER A C 1
ATOM 710 O O . SER A 1 88 ? 6.796 8.033 -0.503 1.00 81.38 88 SER A O 1
ATOM 712 N N . THR A 1 89 ? 7.250 9.585 1.063 1.00 83.06 89 THR A N 1
ATOM 713 C CA . THR A 1 89 ? 8.649 9.799 0.661 1.00 83.06 89 THR A CA 1
ATOM 714 C C . THR A 1 89 ? 9.477 8.515 0.776 1.00 83.06 89 THR A C 1
ATOM 716 O O . THR A 1 89 ? 10.155 8.124 -0.173 1.00 83.06 89 THR A O 1
ATOM 719 N N . LEU A 1 90 ? 9.370 7.796 1.899 1.00 81.31 90 LEU A N 1
ATOM 720 C CA . LEU A 1 90 ? 10.113 6.548 2.117 1.00 81.31 90 LEU A CA 1
ATOM 721 C C . LEU A 1 90 ? 9.701 5.431 1.144 1.00 81.31 90 LEU A C 1
ATOM 723 O O . LEU A 1 90 ? 10.550 4.671 0.667 1.00 81.31 90 LEU A O 1
ATOM 727 N N . ALA A 1 91 ? 8.406 5.307 0.836 1.00 79.25 91 ALA A N 1
ATOM 728 C CA . ALA A 1 91 ? 7.937 4.331 -0.146 1.00 79.25 91 ALA A CA 1
ATOM 729 C C . ALA A 1 91 ? 8.443 4.669 -1.553 1.00 79.25 91 ALA A C 1
ATOM 731 O O . ALA A 1 91 ? 8.908 3.775 -2.267 1.00 79.25 91 ALA A O 1
ATOM 732 N N . PHE A 1 92 ? 8.413 5.948 -1.931 1.00 79.62 92 PHE A N 1
ATOM 733 C CA . PHE A 1 92 ? 8.957 6.411 -3.203 1.00 79.62 92 PHE A CA 1
ATOM 734 C C . PHE A 1 92 ? 10.454 6.101 -3.323 1.00 79.62 92 PHE A C 1
ATOM 736 O O . PHE A 1 92 ? 10.892 5.507 -4.310 1.00 79.62 92 PHE A O 1
ATOM 743 N N . GLU A 1 93 ? 11.246 6.414 -2.297 1.00 78.88 93 GLU A N 1
ATOM 744 C CA . GLU A 1 93 ? 12.676 6.096 -2.283 1.00 78.88 93 GLU A CA 1
ATOM 745 C C . GLU A 1 93 ? 12.928 4.599 -2.468 1.00 78.88 93 GLU A C 1
ATOM 747 O O . GLU A 1 93 ? 13.760 4.187 -3.279 1.00 78.88 93 GLU A O 1
ATOM 752 N N . LYS A 1 94 ? 12.180 3.750 -1.770 1.00 77.38 94 LYS A N 1
ATOM 753 C CA . LYS A 1 94 ? 12.410 2.310 -1.845 1.00 77.38 94 LYS A CA 1
ATOM 754 C C . LYS A 1 94 ? 12.013 1.695 -3.185 1.00 77.38 94 LYS A C 1
ATOM 756 O O . LYS A 1 94 ? 12.729 0.812 -3.668 1.00 77.38 94 LYS A O 1
ATOM 761 N N . TYR A 1 95 ? 10.868 2.093 -3.734 1.00 74.38 95 TYR A N 1
ATOM 762 C CA . TYR A 1 95 ? 10.265 1.416 -4.884 1.00 74.38 95 TYR A CA 1
ATOM 763 C C . TYR A 1 95 ? 10.509 2.124 -6.217 1.00 74.38 95 TYR A C 1
ATOM 765 O O . TYR A 1 95 ? 10.467 1.451 -7.237 1.00 74.38 95 TYR A O 1
ATOM 773 N N . ILE A 1 96 ? 10.808 3.426 -6.224 1.00 71.88 96 ILE A N 1
ATOM 774 C CA . ILE A 1 96 ? 10.994 4.216 -7.452 1.00 71.88 96 ILE A CA 1
ATOM 775 C C . ILE A 1 96 ? 12.438 4.717 -7.587 1.00 71.88 96 ILE A C 1
ATOM 777 O O . ILE A 1 96 ? 13.010 4.609 -8.670 1.00 71.88 96 ILE A O 1
ATOM 781 N N . SER A 1 97 ? 13.077 5.227 -6.521 1.00 61.00 97 SER A N 1
ATOM 782 C CA . SER A 1 97 ? 14.384 5.914 -6.671 1.00 61.00 97 SER A CA 1
ATOM 783 C C . SER A 1 97 ? 15.492 5.035 -7.264 1.00 61.00 97 SER A C 1
ATOM 785 O O . SER A 1 97 ? 16.360 5.529 -7.983 1.00 61.00 97 SER A O 1
ATOM 787 N N . LYS A 1 98 ? 15.429 3.714 -7.051 1.00 54.50 98 LYS A N 1
ATOM 788 C CA . LYS A 1 98 ? 16.371 2.759 -7.653 1.00 54.50 98 LYS A CA 1
ATOM 789 C C . LYS A 1 98 ? 16.281 2.698 -9.183 1.00 54.50 98 LYS A C 1
ATOM 791 O O . LYS A 1 98 ? 17.279 2.374 -9.818 1.00 54.50 98 LYS A O 1
ATOM 796 N N . PHE A 1 99 ? 15.133 3.034 -9.770 1.00 51.53 99 PHE A N 1
ATOM 797 C CA . PHE A 1 99 ? 14.938 3.050 -11.221 1.00 51.53 99 PHE A CA 1
ATOM 798 C C . PHE A 1 99 ? 15.489 4.325 -11.858 1.00 51.53 99 PHE A C 1
ATOM 800 O O . PHE A 1 99 ? 16.168 4.240 -12.880 1.00 51.53 99 PHE A O 1
ATOM 807 N N . LEU A 1 100 ? 15.320 5.477 -11.202 1.00 48.53 100 LEU A N 1
ATOM 808 C CA . LEU A 1 100 ? 15.783 6.773 -11.714 1.00 48.53 100 LEU A CA 1
ATOM 809 C C . LEU A 1 100 ? 17.315 6.899 -11.774 1.00 48.53 100 LEU A C 1
ATOM 811 O O . LEU A 1 100 ? 17.839 7.618 -12.622 1.00 48.53 100 LEU A O 1
ATOM 815 N N . VAL A 1 101 ? 18.049 6.173 -10.923 1.00 47.97 101 VAL A N 1
ATOM 816 C CA . VAL A 1 101 ? 19.525 6.133 -10.973 1.00 47.97 101 VAL A CA 1
ATOM 817 C C . VAL A 1 101 ? 20.035 5.225 -12.104 1.00 47.97 101 VAL A C 1
ATOM 819 O O . VAL A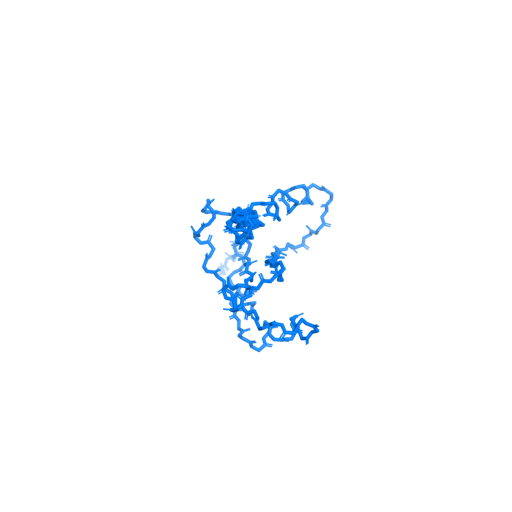 1 101 ? 21.117 5.455 -12.639 1.00 47.97 101 VAL A O 1
ATOM 822 N N . SER A 1 102 ? 19.253 4.222 -12.524 1.00 45.72 102 SER A N 1
ATOM 823 C CA . SER A 1 102 ? 19.633 3.297 -13.608 1.00 45.72 102 SER A CA 1
ATOM 824 C C . SER A 1 102 ? 19.404 3.851 -15.021 1.00 45.72 102 SER A C 1
ATOM 826 O O . SER A 1 102 ? 19.950 3.317 -15.982 1.00 45.72 102 SER A O 1
ATOM 828 N N . SER A 1 103 ? 18.646 4.944 -15.144 1.00 45.59 103 SER A N 1
ATOM 829 C CA . SER A 1 103 ? 18.375 5.669 -16.393 1.00 45.59 103 SER A CA 1
ATOM 830 C C . SER A 1 103 ? 19.291 6.882 -16.613 1.00 45.59 103 SER A C 1
ATOM 832 O O . SER A 1 103 ? 18.971 7.761 -17.414 1.00 45.59 103 SER A O 1
ATOM 834 N N . GLY A 1 104 ? 20.434 6.956 -15.917 1.00 42.50 104 GLY A N 1
ATOM 835 C CA . GLY A 1 104 ? 21.499 7.896 -16.280 1.00 42.50 104 GLY A CA 1
ATOM 836 C C . GLY A 1 104 ? 21.901 7.695 -17.749 1.00 42.50 104 GLY A C 1
ATOM 837 O O . GLY A 1 104 ? 21.863 6.556 -18.223 1.00 42.50 104 GLY A O 1
ATOM 838 N N . PRO A 1 105 ? 22.234 8.766 -18.495 1.00 42.12 105 PRO A N 1
ATOM 839 C CA . PRO A 1 105 ? 22.411 8.680 -19.936 1.00 42.12 105 PRO A CA 1
ATOM 840 C C . PRO A 1 105 ? 23.451 7.610 -20.253 1.00 42.12 105 PRO A C 1
ATOM 842 O O . PRO A 1 105 ? 24.603 7.699 -19.825 1.00 42.12 105 PRO A O 1
ATOM 845 N N . SER A 1 106 ? 23.021 6.586 -20.995 1.00 44.59 106 SER A N 1
ATOM 846 C CA . SER A 1 106 ? 23.932 5.696 -21.700 1.00 44.59 106 SER A CA 1
ATOM 847 C C . SER A 1 106 ? 24.877 6.600 -22.480 1.00 44.59 106 SER A C 1
ATOM 849 O O . SER A 1 106 ? 24.429 7.382 -23.320 1.00 44.59 106 SER A O 1
ATOM 851 N N . ALA A 1 107 ? 26.158 6.570 -22.110 1.00 48.41 107 ALA A N 1
ATOM 852 C CA . ALA A 1 107 ? 27.208 7.269 -22.821 1.00 48.41 107 ALA A CA 1
ATOM 853 C C . ALA A 1 107 ? 27.151 6.814 -24.284 1.00 48.41 107 ALA A C 1
ATOM 855 O O . ALA A 1 107 ? 27.557 5.701 -24.616 1.00 48.41 107 ALA A O 1
ATOM 856 N N . ALA A 1 108 ? 26.564 7.652 -25.135 1.00 39.56 108 ALA A N 1
ATOM 857 C CA . ALA A 1 108 ? 26.617 7.484 -26.569 1.00 39.56 108 ALA A CA 1
ATOM 858 C C . ALA A 1 108 ? 28.029 7.886 -27.014 1.00 39.56 108 ALA A C 1
ATOM 860 O O . ALA A 1 108 ? 28.438 9.021 -26.780 1.00 39.56 108 ALA A O 1
ATOM 861 N N . TYR A 1 109 ? 28.725 6.875 -27.542 1.00 44.81 109 TYR A N 1
ATOM 862 C CA . TYR A 1 109 ? 29.964 6.837 -28.329 1.00 44.81 109 TYR A CA 1
ATOM 863 C C . TYR A 1 109 ? 30.662 8.157 -28.673 1.00 44.81 109 TYR A C 1
ATOM 865 O O . TYR A 1 109 ? 30.028 9.024 -29.314 1.00 44.81 109 TYR A O 1
#

Organism: Rhizopus stolonifer (NCBI:txid4846)

Sequence (109 aa):
MVDYLLSEVFVPGNDLISKAVLTDDRIINIICKNLQDHYMAVPNESLNKSAFDVVYRPKMALSEYPPIIIEIQENVNDEYMPPVERYSTLAFEKYISKFLVSSGPSAAY